Protein AF-A0A7K2N489-F1 (afdb_monomer_lite)

Structure (mmCIF, N/CA/C/O backbone):
data_AF-A0A7K2N489-F1
#
_entry.id   AF-A0A7K2N489-F1
#
loop_
_atom_site.group_PDB
_atom_site.id
_atom_site.type_symbol
_atom_site.label_atom_id
_atom_site.label_alt_id
_atom_site.label_comp_id
_atom_site.label_asym_id
_atom_site.label_entity_id
_atom_site.label_seq_id
_atom_site.pdbx_PDB_ins_code
_atom_site.Cartn_x
_atom_site.Cartn_y
_atom_site.Cartn_z
_atom_site.occupancy
_atom_site.B_iso_or_equiv
_atom_site.auth_seq_id
_atom_site.auth_comp_id
_atom_site.auth_asym_id
_atom_site.auth_atom_id
_atom_site.pdbx_PDB_model_num
ATOM 1 N N . ALA A 1 1 ? 15.321 -2.180 -10.114 1.00 47.12 1 ALA A N 1
ATOM 2 C CA . ALA A 1 1 ? 14.459 -0.993 -9.956 1.00 47.12 1 ALA A CA 1
ATOM 3 C C . ALA A 1 1 ? 15.393 0.178 -9.749 1.00 47.12 1 ALA A C 1
ATOM 5 O O . ALA A 1 1 ? 16.296 0.020 -8.936 1.00 47.12 1 ALA A O 1
ATOM 6 N N . ALA A 1 2 ? 15.250 1.253 -10.524 1.00 41.09 2 ALA A N 1
ATOM 7 C CA . ALA A 1 2 ? 16.131 2.408 -10.423 1.00 41.09 2 ALA A CA 1
ATOM 8 C C . ALA A 1 2 ? 16.093 2.938 -8.975 1.00 41.09 2 ALA A C 1
ATOM 10 O O . ALA A 1 2 ? 15.021 3.315 -8.506 1.00 41.09 2 ALA A O 1
ATOM 11 N N . PRO A 1 3 ? 17.217 2.935 -8.241 1.00 51.12 3 PRO A N 1
ATOM 12 C CA . PRO A 1 3 ? 17.301 3.490 -6.887 1.00 51.12 3 PRO A CA 1
ATOM 13 C C . PRO A 1 3 ? 17.054 5.009 -6.823 1.00 51.12 3 PRO A C 1
ATOM 15 O O . PRO A 1 3 ? 17.074 5.578 -5.738 1.00 51.12 3 PRO A O 1
ATOM 18 N N . HIS A 1 4 ? 16.842 5.659 -7.972 1.00 57.53 4 HIS A N 1
ATOM 19 C CA . HIS A 1 4 ? 16.873 7.112 -8.144 1.00 57.53 4 HIS A CA 1
ATOM 20 C C . HIS A 1 4 ? 15.511 7.751 -8.420 1.00 57.53 4 HIS A C 1
ATOM 22 O O . HIS A 1 4 ? 15.444 8.968 -8.565 1.00 57.53 4 HIS A O 1
ATOM 28 N N . ASP A 1 5 ? 14.431 6.973 -8.486 1.00 70.19 5 ASP A N 1
ATOM 29 C CA . ASP A 1 5 ? 13.113 7.563 -8.695 1.00 70.19 5 ASP A CA 1
ATOM 30 C C . ASP A 1 5 ? 12.636 8.236 -7.402 1.00 70.19 5 ASP A C 1
ATOM 32 O O . ASP A 1 5 ? 12.505 7.548 -6.378 1.00 70.19 5 ASP A O 1
ATOM 36 N N . PRO A 1 6 ? 12.345 9.552 -7.424 1.00 81.81 6 PRO A N 1
ATOM 37 C CA . PRO A 1 6 ? 11.740 10.209 -6.281 1.00 81.81 6 PRO A CA 1
ATOM 38 C C . PRO A 1 6 ? 10.329 9.648 -6.045 1.00 81.81 6 PRO A C 1
ATOM 40 O O . PRO A 1 6 ? 9.670 9.187 -6.991 1.00 81.81 6 PRO A O 1
ATOM 43 N N . PRO A 1 7 ? 9.838 9.683 -4.795 1.00 89.88 7 PRO A N 1
ATOM 44 C CA . PRO A 1 7 ? 8.472 9.302 -4.491 1.00 89.88 7 PRO A CA 1
ATOM 45 C C . PRO A 1 7 ? 7.491 10.233 -5.209 1.00 89.88 7 PRO A C 1
ATOM 47 O O . PRO A 1 7 ? 7.759 11.414 -5.425 1.00 89.88 7 PRO A O 1
ATOM 50 N N . LEU A 1 8 ? 6.318 9.702 -5.540 1.00 91.69 8 LEU A N 1
ATOM 51 C CA . LEU A 1 8 ? 5.241 10.491 -6.132 1.00 91.69 8 LEU A CA 1
ATOM 52 C C . LEU A 1 8 ? 4.634 11.409 -5.068 1.00 91.69 8 LEU A C 1
ATOM 54 O O . LEU A 1 8 ? 4.203 10.924 -4.019 1.00 91.69 8 LEU A O 1
ATOM 58 N N . ALA A 1 9 ? 4.595 12.715 -5.339 1.00 93.00 9 ALA A N 1
ATOM 59 C CA . ALA A 1 9 ? 4.203 13.736 -4.369 1.00 93.00 9 ALA A CA 1
ATOM 60 C C . ALA A 1 9 ? 2.798 13.496 -3.796 1.00 93.00 9 ALA A C 1
ATOM 62 O O . ALA A 1 9 ? 2.602 13.590 -2.585 1.00 93.00 9 ALA A O 1
ATOM 63 N N . GLU A 1 10 ? 1.844 13.100 -4.638 1.00 94.69 10 GLU A N 1
ATOM 64 C CA . GLU A 1 10 ? 0.474 12.771 -4.240 1.00 94.69 10 GLU A CA 1
ATOM 65 C C . GLU A 1 10 ? 0.435 11.575 -3.282 1.00 94.69 10 GLU A C 1
ATOM 67 O O . GLU A 1 10 ? -0.277 11.600 -2.278 1.00 94.69 10 GLU A O 1
ATOM 72 N N . GLY A 1 11 ? 1.259 10.554 -3.538 1.00 95.38 11 GLY A N 1
ATOM 73 C CA . GLY A 1 11 ? 1.400 9.403 -2.648 1.00 95.38 11 GLY A CA 1
ATOM 74 C C . GLY A 1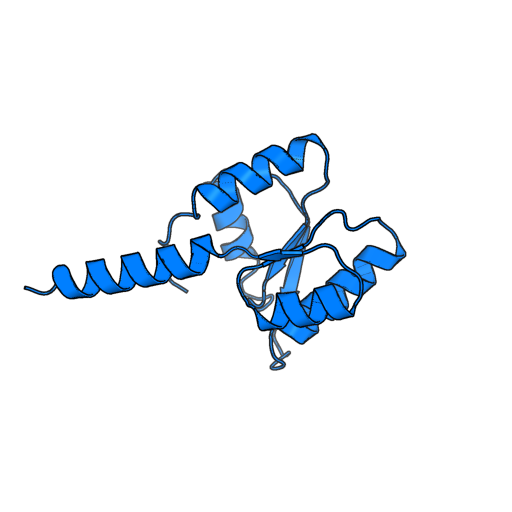 11 ? 2.016 9.782 -1.298 1.00 95.38 11 GLY A C 1
ATOM 75 O O . GLY A 1 11 ? 1.548 9.315 -0.260 1.00 95.38 11 GLY A O 1
ATOM 76 N N . VAL A 1 12 ? 3.024 10.665 -1.298 1.00 96.25 12 VAL A N 1
ATOM 77 C CA . VAL A 1 12 ? 3.650 11.176 -0.065 1.00 96.25 12 VAL A CA 1
ATOM 78 C C . VAL A 1 12 ? 2.663 11.989 0.766 1.00 96.25 12 VAL A C 1
ATOM 80 O O . VAL A 1 12 ? 2.569 11.785 1.976 1.00 96.25 12 VAL A O 1
ATOM 83 N N . ALA A 1 13 ? 1.921 12.901 0.139 1.00 96.50 13 ALA A N 1
ATOM 84 C CA . ALA A 1 13 ? 0.918 13.704 0.827 1.00 96.50 13 ALA A CA 1
ATOM 85 C C . ALA A 1 13 ? -0.163 12.810 1.453 1.00 96.50 13 ALA A C 1
ATOM 87 O O . ALA A 1 13 ? -0.457 12.942 2.641 1.00 96.50 13 ALA A O 1
ATOM 88 N N . LEU A 1 14 ? -0.676 11.839 0.690 1.00 97.44 14 LEU A N 1
ATOM 89 C CA . LEU A 1 14 ? -1.700 10.910 1.157 1.00 97.44 14 LEU A CA 1
ATOM 90 C C . LEU A 1 14 ? -1.235 10.073 2.353 1.00 97.44 14 LEU A C 1
ATOM 92 O O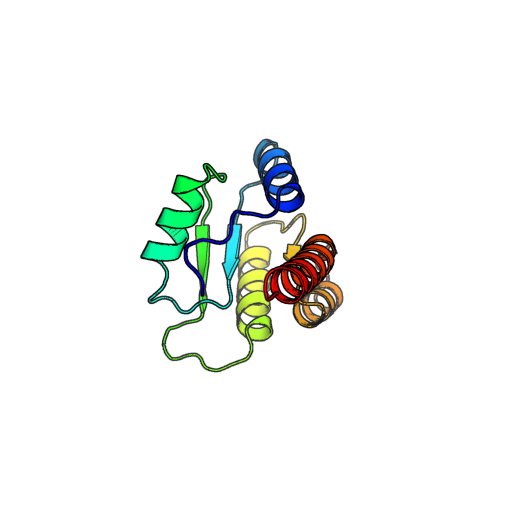 . LEU A 1 14 ? -1.963 9.967 3.341 1.00 97.44 14 LEU A O 1
ATOM 96 N N . VAL A 1 15 ? -0.039 9.477 2.292 1.00 97.69 15 VAL A N 1
ATOM 97 C CA . VAL A 1 15 ? 0.448 8.629 3.392 1.00 97.69 15 VAL A CA 1
ATOM 98 C C . VAL A 1 15 ? 0.736 9.451 4.650 1.00 97.69 15 VAL A C 1
ATOM 100 O O . VAL A 1 15 ? 0.455 8.982 5.749 1.00 97.69 15 VAL A O 1
ATOM 103 N N . ARG A 1 16 ? 1.229 10.691 4.511 1.00 97.81 16 ARG A N 1
ATOM 104 C CA . ARG A 1 16 ? 1.449 11.602 5.646 1.00 97.81 16 ARG A CA 1
ATOM 105 C C . ARG A 1 16 ? 0.144 12.032 6.302 1.00 97.81 16 ARG A C 1
ATOM 107 O O . ARG A 1 16 ? 0.078 12.048 7.526 1.00 97.81 16 ARG A O 1
ATOM 114 N N . GLU A 1 17 ? -0.876 12.358 5.511 1.00 97.88 17 GLU A N 1
ATOM 115 C CA . GLU A 1 17 ? -2.195 12.700 6.049 1.00 97.88 17 GLU A CA 1
ATOM 116 C C . GLU A 1 17 ? -2.816 11.497 6.757 1.00 97.88 17 GLU A C 1
ATOM 118 O O . GLU A 1 17 ? -3.224 11.590 7.911 1.00 97.88 17 GLU A O 1
ATOM 123 N N . SER A 1 18 ? -2.781 10.331 6.107 1.00 97.81 18 SER A N 1
ATOM 124 C CA . SER A 1 18 ? -3.314 9.088 6.667 1.00 97.81 18 SER A CA 1
ATOM 125 C C . SER A 1 18 ? -2.621 8.706 7.978 1.00 97.81 18 SER A C 1
ATOM 127 O O . SER A 1 18 ? -3.279 8.225 8.895 1.00 97.81 18 SER A O 1
ATOM 129 N N . ALA A 1 19 ? -1.313 8.955 8.102 1.00 97.69 19 ALA A N 1
A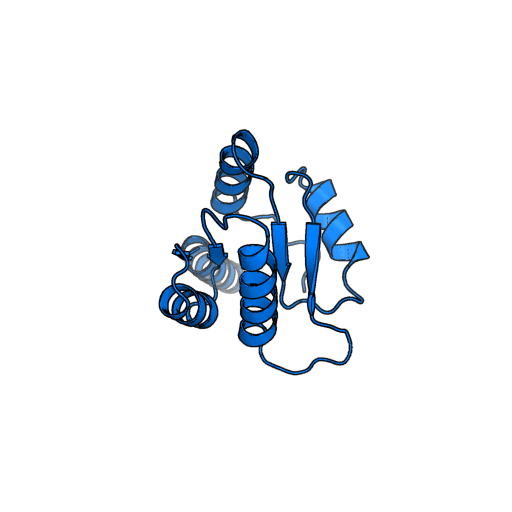TOM 130 C CA . ALA A 1 19 ? -0.532 8.628 9.296 1.00 97.69 19 ALA A CA 1
ATOM 131 C C . ALA A 1 19 ? -0.957 9.402 10.555 1.00 97.69 19 ALA A C 1
ATOM 133 O O . ALA A 1 19 ? -0.614 8.989 11.661 1.00 97.69 19 ALA A O 1
ATOM 134 N N . LYS A 1 20 ? -1.709 10.503 10.415 1.00 97.44 20 LYS A N 1
ATOM 135 C CA . LYS A 1 20 ? -2.261 11.244 11.561 1.00 97.44 20 LYS A CA 1
ATOM 136 C C . LYS A 1 20 ? -3.344 10.460 12.302 1.00 97.44 20 LYS A C 1
ATOM 138 O O . LYS A 1 20 ? -3.551 10.683 13.489 1.00 97.44 20 LYS A O 1
ATOM 143 N N . GLU A 1 21 ? -4.025 9.551 11.606 1.00 97.00 21 GLU A N 1
ATOM 144 C CA . GLU A 1 21 ? -5.180 8.818 12.137 1.00 97.00 21 GLU A CA 1
ATOM 145 C C . GLU A 1 21 ? -5.042 7.297 12.022 1.00 97.00 21 GLU A C 1
ATOM 147 O O . GLU A 1 21 ? -5.771 6.553 12.675 1.00 97.00 21 GLU A O 1
ATOM 152 N N . CYS A 1 22 ? -4.139 6.818 11.167 1.00 97.31 22 CYS A N 1
ATOM 153 C CA . CYS A 1 22 ? -3.992 5.412 10.825 1.00 97.31 22 CYS A CA 1
ATOM 154 C C . CYS A 1 22 ? -2.557 4.942 11.029 1.00 97.31 22 CYS A C 1
ATOM 156 O O . CYS A 1 22 ? -1.591 5.644 10.737 1.00 97.31 22 CYS A O 1
ATOM 158 N N . GLN A 1 23 ? -2.417 3.683 11.433 1.00 97.19 23 GLN A N 1
ATOM 159 C CA . GLN A 1 23 ? -1.138 2.994 11.326 1.00 97.19 23 GLN A CA 1
ATOM 160 C C . GLN A 1 23 ? -0.820 2.735 9.853 1.00 97.19 23 GLN A C 1
ATOM 162 O O . GLN A 1 23 ? -1.658 2.209 9.117 1.00 97.19 23 GLN A O 1
ATOM 167 N N . ILE A 1 24 ? 0.403 3.054 9.433 1.00 98.12 24 ILE A N 1
ATOM 168 C CA . ILE A 1 24 ? 0.847 2.809 8.062 1.00 98.12 24 ILE A CA 1
ATOM 169 C C . ILE A 1 24 ? 1.420 1.395 7.938 1.00 98.12 24 ILE A C 1
ATOM 171 O O . ILE A 1 24 ? 2.247 0.951 8.737 1.00 98.12 24 ILE A O 1
ATOM 175 N N . VAL A 1 25 ? 0.978 0.676 6.905 1.00 98.06 25 VAL A N 1
ATOM 176 C CA . VAL A 1 25 ? 1.520 -0.627 6.507 1.00 98.06 25 VAL A CA 1
ATOM 177 C C . VAL A 1 25 ? 1.853 -0.578 5.023 1.00 98.06 25 VAL A C 1
ATOM 179 O O . VAL A 1 25 ? 0.997 -0.281 4.194 1.00 98.06 25 VAL A O 1
ATOM 182 N N . TYR A 1 26 ? 3.096 -0.904 4.683 1.00 97.88 26 TYR A N 1
ATOM 183 C CA . TYR A 1 26 ? 3.576 -0.931 3.307 1.00 97.88 26 TYR A CA 1
ATOM 184 C C . TYR A 1 26 ? 3.482 -2.346 2.732 1.00 97.88 26 TYR A C 1
ATOM 186 O O . TYR A 1 26 ? 3.970 -3.310 3.329 1.00 97.88 26 TYR A O 1
ATOM 194 N N . LEU A 1 27 ? 2.897 -2.467 1.539 1.00 95.88 27 LEU A N 1
ATOM 195 C CA . LEU A 1 27 ? 2.777 -3.718 0.789 1.00 95.88 27 LEU A CA 1
ATOM 196 C C . LEU A 1 27 ? 3.535 -3.605 -0.530 1.00 95.88 27 LEU A C 1
ATOM 198 O O . LEU A 1 27 ? 3.255 -2.732 -1.345 1.00 95.88 27 LEU A O 1
ATOM 202 N N . THR A 1 28 ? 4.479 -4.510 -0.783 1.00 93.06 28 THR A N 1
ATOM 203 C CA . THR A 1 28 ? 5.246 -4.502 -2.034 1.00 93.06 28 THR A CA 1
ATOM 204 C C . THR A 1 28 ? 5.405 -5.894 -2.631 1.00 93.06 28 THR A C 1
ATOM 206 O O . THR A 1 28 ? 5.620 -6.883 -1.934 1.00 93.06 28 THR A O 1
ATOM 209 N N . GLY A 1 29 ? 5.335 -5.967 -3.963 1.00 92.88 29 GLY A N 1
ATOM 210 C CA . GLY A 1 29 ? 5.694 -7.169 -4.718 1.00 92.88 29 GLY A CA 1
ATOM 211 C C . GLY A 1 29 ? 7.207 -7.402 -4.800 1.00 92.88 29 GLY A C 1
ATOM 212 O O . GLY A 1 29 ? 7.641 -8.433 -5.324 1.00 92.88 29 GLY A O 1
ATOM 213 N N . ARG A 1 30 ? 8.034 -6.463 -4.314 1.00 93.56 30 ARG A N 1
ATOM 214 C CA . ARG A 1 30 ? 9.484 -6.661 -4.233 1.00 93.56 30 ARG A CA 1
ATOM 215 C C . ARG A 1 30 ? 9.793 -7.871 -3.341 1.00 93.56 30 ARG A C 1
ATOM 217 O O . ARG A 1 30 ? 9.083 -8.105 -2.363 1.00 93.56 30 ARG A O 1
ATOM 224 N N . PRO A 1 31 ? 10.810 -8.668 -3.698 1.00 95.69 31 PRO A N 1
ATOM 225 C CA . PRO A 1 31 ? 11.203 -9.814 -2.900 1.00 95.69 31 PRO A CA 1
ATOM 226 C C . PRO A 1 31 ? 11.880 -9.375 -1.597 1.00 95.69 31 PRO A C 1
ATOM 228 O O . PRO A 1 31 ? 12.496 -8.313 -1.540 1.00 95.69 31 PRO A O 1
ATOM 231 N N . GLU A 1 32 ? 11.828 -10.233 -0.585 1.00 97.06 32 GLU A N 1
ATOM 232 C CA . GLU A 1 32 ? 12.379 -10.014 0.759 1.00 97.06 32 GLU A CA 1
ATOM 233 C C . GLU A 1 32 ? 13.857 -9.576 0.771 1.00 97.06 32 GLU A C 1
ATOM 235 O O . GLU A 1 32 ? 14.255 -8.752 1.587 1.00 97.06 32 GLU A O 1
ATOM 240 N N . ARG A 1 33 ? 14.679 -10.049 -0.177 1.00 96.62 33 ARG A N 1
ATOM 241 C CA . ARG A 1 33 ? 16.083 -9.617 -0.330 1.00 96.62 33 ARG A CA 1
ATOM 242 C C . ARG A 1 33 ? 16.248 -8.112 -0.571 1.00 96.62 33 ARG A C 1
ATOM 244 O O . ARG A 1 33 ? 17.321 -7.586 -0.328 1.00 96.62 33 ARG A O 1
ATOM 251 N N . CYS A 1 34 ? 15.201 -7.424 -1.033 1.00 95.94 34 CYS A N 1
ATOM 252 C CA . CYS A 1 34 ? 15.186 -5.974 -1.236 1.00 95.94 34 CYS A CA 1
ATOM 253 C C . CYS A 1 34 ? 14.733 -5.200 0.014 1.00 95.94 34 CYS A C 1
ATOM 255 O O . CYS A 1 34 ? 14.472 -4.000 -0.086 1.00 95.94 34 CYS A O 1
ATOM 257 N N . ARG A 1 35 ? 14.555 -5.858 1.172 1.00 96.81 35 ARG A N 1
ATOM 258 C CA . ARG A 1 35 ? 14.040 -5.213 2.388 1.00 96.81 35 ARG A CA 1
ATOM 259 C C . ARG A 1 35 ? 14.890 -4.032 2.811 1.00 96.81 35 ARG A C 1
ATOM 261 O O .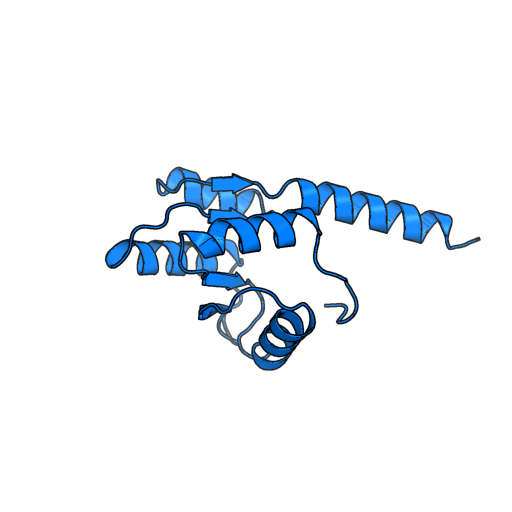 ARG A 1 35 ? 14.329 -2.972 3.066 1.00 96.81 35 ARG A O 1
ATOM 268 N N . ARG A 1 36 ? 16.212 -4.216 2.873 1.00 96.38 36 ARG A N 1
ATOM 269 C CA . ARG A 1 36 ? 17.128 -3.167 3.325 1.00 96.38 36 ARG A CA 1
ATOM 270 C C . ARG A 1 36 ? 17.017 -1.933 2.434 1.00 96.38 36 ARG A C 1
ATOM 272 O O . ARG A 1 36 ? 16.626 -0.887 2.932 1.00 96.38 36 ARG A O 1
ATOM 279 N N . ASP A 1 37 ? 17.181 -2.110 1.124 1.00 95.31 37 ASP A N 1
ATOM 280 C CA . ASP A 1 37 ? 17.047 -1.031 0.138 1.00 95.31 37 ASP A CA 1
ATOM 281 C C . ASP A 1 37 ? 15.684 -0.330 0.211 1.00 95.31 37 ASP A C 1
ATOM 283 O O . ASP A 1 37 ? 15.585 0.880 0.044 1.00 95.31 37 ASP A O 1
ATOM 287 N N . THR A 1 38 ? 14.610 -1.088 0.454 1.00 95.00 38 THR A N 1
ATOM 288 C CA . THR A 1 38 ? 13.258 -0.524 0.562 1.00 95.00 38 THR A CA 1
ATOM 289 C C . THR A 1 38 ? 13.119 0.332 1.819 1.00 95.00 38 THR A C 1
ATOM 291 O O . THR A 1 38 ? 12.588 1.433 1.736 1.00 95.00 38 THR A O 1
ATOM 294 N N . LEU A 1 39 ? 13.603 -0.146 2.968 1.00 96.19 39 LEU A N 1
ATOM 295 C CA . LEU A 1 39 ? 13.564 0.604 4.225 1.00 96.19 39 LEU A CA 1
ATOM 296 C C . LEU A 1 39 ? 14.436 1.859 4.160 1.00 96.19 39 LEU A C 1
ATOM 298 O O . LEU A 1 39 ? 13.974 2.930 4.543 1.00 96.19 39 LEU A O 1
ATOM 302 N N . ASP A 1 40 ? 15.650 1.738 3.621 1.00 95.75 40 ASP A N 1
ATOM 303 C CA . ASP A 1 40 ? 16.562 2.868 3.448 1.00 95.75 40 ASP A CA 1
ATOM 304 C C . ASP A 1 40 ? 15.942 3.927 2.519 1.00 95.75 40 ASP A C 1
ATOM 306 O O . ASP A 1 40 ? 15.984 5.115 2.829 1.00 95.75 40 ASP A O 1
ATOM 310 N N . TRP A 1 41 ? 15.275 3.516 1.432 1.00 94.62 41 TRP A N 1
ATOM 311 C CA . TRP A 1 41 ? 14.573 4.440 0.535 1.00 94.62 41 TRP A CA 1
ATOM 312 C C . TRP A 1 41 ? 13.372 5.126 1.205 1.00 94.62 41 TRP A C 1
ATOM 314 O O . TRP A 1 41 ? 13.196 6.331 1.032 1.00 94.62 41 TRP A O 1
ATOM 324 N N . LEU A 1 42 ? 12.555 4.404 1.987 1.00 95.56 42 LEU A N 1
ATOM 325 C CA . LEU A 1 42 ? 11.430 5.000 2.730 1.00 95.56 42 LEU A CA 1
ATOM 326 C C . LEU A 1 42 ? 11.931 6.049 3.739 1.00 95.56 42 LEU A C 1
ATOM 328 O O . LEU A 1 42 ? 11.382 7.150 3.810 1.00 95.56 42 LEU A O 1
ATOM 332 N N . ALA A 1 43 ? 12.996 5.718 4.477 1.00 95.12 43 ALA A N 1
ATOM 333 C CA . ALA A 1 43 ? 13.597 6.589 5.481 1.00 95.12 43 ALA A CA 1
ATOM 334 C C . ALA A 1 43 ? 14.262 7.824 4.856 1.00 95.12 43 ALA A C 1
ATOM 336 O O . ALA A 1 43 ? 14.039 8.939 5.325 1.00 95.12 43 ALA A O 1
ATOM 337 N N . ALA A 1 44 ? 15.010 7.653 3.761 1.00 94.62 44 ALA A N 1
ATOM 338 C CA . ALA A 1 44 ? 15.662 8.752 3.047 1.00 94.62 44 ALA A CA 1
ATOM 339 C C . ALA A 1 44 ? 14.664 9.808 2.536 1.00 94.62 44 ALA A C 1
ATOM 341 O O . ALA A 1 44 ? 14.998 10.987 2.463 1.00 94.62 44 ALA A O 1
ATOM 342 N N . HIS A 1 45 ? 13.427 9.403 2.232 1.00 94.00 45 HIS A N 1
ATOM 343 C CA . HIS A 1 45 ? 12.348 10.303 1.810 1.00 94.00 45 HIS A CA 1
ATOM 344 C C . HIS A 1 45 ? 11.419 10.733 2.962 1.00 94.00 45 HIS A C 1
ATOM 346 O O . HIS A 1 45 ? 10.390 11.378 2.736 1.00 94.00 45 HIS A O 1
ATOM 352 N N . GLY A 1 46 ? 11.769 10.380 4.203 1.00 94.69 46 GLY A N 1
ATOM 353 C CA . GLY A 1 46 ? 11.043 10.758 5.412 1.00 94.69 46 GLY A CA 1
ATOM 354 C C . GLY A 1 46 ? 9.597 10.266 5.442 1.00 94.69 46 GLY A C 1
ATOM 355 O O . GLY A 1 46 ? 8.737 10.968 5.981 1.00 94.69 46 GLY A O 1
ATOM 356 N N . LEU A 1 47 ? 9.302 9.126 4.810 1.00 96.69 47 LEU A N 1
ATOM 357 C CA . LEU A 1 47 ? 7.962 8.546 4.835 1.00 96.69 47 LEU A CA 1
ATOM 358 C C . LEU A 1 47 ? 7.632 8.016 6.240 1.00 96.69 47 LEU A C 1
ATOM 360 O O . LEU A 1 47 ? 8.546 7.612 6.959 1.00 96.69 47 LEU A O 1
ATOM 364 N N . PRO A 1 48 ? 6.348 8.021 6.651 1.00 97.12 48 PRO A N 1
ATOM 365 C CA . PRO A 1 48 ? 5.959 7.561 7.981 1.00 97.12 48 PRO A CA 1
ATOM 366 C C . PRO A 1 48 ? 6.446 6.139 8.277 1.00 97.12 48 PRO A C 1
ATOM 368 O O . PRO A 1 48 ? 6.454 5.282 7.388 1.00 97.12 48 PRO A O 1
ATOM 371 N N . GLU A 1 49 ? 6.810 5.866 9.528 1.00 94.69 49 GLU A N 1
ATOM 372 C CA . GLU A 1 49 ? 7.166 4.512 9.949 1.00 94.69 49 GLU A CA 1
ATOM 373 C C . GLU A 1 49 ? 5.988 3.548 9.765 1.00 94.69 49 GLU A C 1
ATOM 375 O O . GLU A 1 49 ? 4.822 3.897 9.962 1.00 94.69 49 GLU A O 1
ATOM 380 N N . GLY A 1 50 ? 6.294 2.311 9.382 1.00 96.38 50 GLY A N 1
ATOM 381 C CA . GLY A 1 50 ? 5.275 1.305 9.135 1.00 96.38 50 GLY A CA 1
ATOM 382 C C . GLY A 1 50 ? 5.862 -0.070 8.866 1.00 96.38 50 GLY A C 1
ATOM 383 O O . GLY A 1 50 ? 6.980 -0.211 8.365 1.00 96.38 50 GLY A O 1
ATOM 384 N N . ALA A 1 51 ? 5.093 -1.111 9.184 1.00 96.94 51 ALA A N 1
ATOM 385 C CA . ALA A 1 51 ? 5.493 -2.475 8.866 1.00 96.94 51 ALA A CA 1
ATOM 386 C C . ALA A 1 51 ? 5.571 -2.654 7.341 1.00 96.94 51 ALA A C 1
ATOM 388 O O . ALA A 1 51 ? 4.641 -2.288 6.623 1.00 96.94 51 ALA A O 1
ATOM 389 N N . VAL A 1 52 ? 6.661 -3.250 6.848 1.00 97.75 52 VAL A N 1
ATOM 390 C CA . VAL A 1 52 ? 6.844 -3.542 5.418 1.00 97.75 52 VAL A CA 1
ATOM 391 C C . VAL A 1 52 ? 6.653 -5.032 5.169 1.00 97.75 52 VAL A C 1
ATOM 393 O O . VAL A 1 52 ? 7.462 -5.865 5.596 1.00 97.75 52 VAL A O 1
ATOM 396 N N . HIS A 1 53 ? 5.601 -5.373 4.436 1.00 97.56 53 HIS A N 1
ATOM 397 C CA . HIS A 1 53 ? 5.348 -6.723 3.967 1.00 97.56 53 HIS A CA 1
ATOM 398 C C . HIS A 1 53 ? 5.773 -6.872 2.504 1.00 97.56 53 HIS A C 1
ATOM 400 O O . HIS A 1 53 ? 5.390 -6.090 1.633 1.00 97.56 53 HIS A O 1
ATOM 406 N N . MET A 1 54 ? 6.576 -7.901 2.251 1.00 95.88 54 MET A N 1
ATOM 407 C CA . MET A 1 54 ? 7.219 -8.152 0.965 1.00 95.88 54 MET A CA 1
ATOM 408 C C . MET A 1 54 ? 6.905 -9.566 0.487 1.00 95.88 54 MET A C 1
ATOM 410 O O . MET A 1 54 ? 6.453 -10.422 1.255 1.00 95.88 54 MET A O 1
ATOM 414 N N . ARG A 1 55 ? 7.160 -9.829 -0.793 1.00 96.25 55 ARG A N 1
ATOM 415 C CA . ARG A 1 55 ? 7.037 -11.173 -1.354 1.00 96.25 55 ARG A CA 1
ATOM 416 C C . ARG A 1 55 ? 8.223 -12.036 -0.929 1.00 96.25 55 ARG A C 1
ATOM 418 O O . ARG A 1 55 ? 9.364 -11.581 -0.933 1.00 96.25 55 ARG A O 1
ATOM 425 N N . GLY A 1 56 ? 7.976 -13.303 -0.599 1.00 95.56 56 GLY A N 1
ATOM 426 C CA . GLY A 1 56 ? 9.053 -14.242 -0.273 1.00 95.56 56 GLY A CA 1
ATOM 427 C C . GLY A 1 56 ? 10.064 -14.373 -1.420 1.00 95.56 56 GLY A C 1
ATOM 428 O O . GLY A 1 56 ? 9.696 -14.308 -2.590 1.00 95.56 56 GLY A O 1
ATOM 429 N N . ASN A 1 57 ? 11.345 -14.583 -1.103 1.00 96.50 57 ASN A N 1
ATOM 430 C CA . ASN A 1 57 ? 12.420 -14.631 -2.109 1.00 96.50 57 ASN A CA 1
ATOM 431 C C . ASN A 1 57 ? 12.219 -15.699 -3.196 1.00 96.50 57 ASN A C 1
ATOM 433 O O . ASN A 1 57 ? 12.607 -15.481 -4.346 1.00 96.50 57 ASN A O 1
ATOM 437 N N . ALA A 1 58 ? 11.613 -16.829 -2.828 1.00 95.88 58 ALA A N 1
ATOM 438 C CA . ALA A 1 58 ? 11.307 -17.938 -3.726 1.00 95.88 58 ALA A CA 1
ATOM 439 C C . ALA A 1 58 ? 9.900 -17.856 -4.348 1.00 95.88 58 ALA A C 1
ATOM 441 O O . ALA A 1 58 ? 9.590 -18.637 -5.244 1.00 95.88 58 ALA A O 1
ATOM 442 N N . ASP A 1 59 ? 9.050 -16.921 -3.911 1.00 93.81 59 ASP A N 1
ATOM 443 C CA . ASP A 1 59 ? 7.685 -16.807 -4.420 1.00 93.81 59 ASP A CA 1
ATOM 444 C C . ASP A 1 59 ? 7.686 -16.110 -5.788 1.00 93.81 59 ASP A C 1
ATOM 446 O O . ASP A 1 59 ? 8.054 -14.940 -5.930 1.00 93.81 59 ASP A O 1
ATOM 450 N N . ARG A 1 60 ? 7.291 -16.866 -6.816 1.00 92.62 60 ARG A N 1
ATOM 451 C CA . ARG A 1 60 ? 7.206 -16.411 -8.211 1.00 92.62 60 ARG A CA 1
ATOM 452 C C . ARG A 1 60 ? 5.782 -16.061 -8.639 1.00 92.62 60 ARG A C 1
ATOM 454 O O . ARG A 1 60 ? 5.574 -15.697 -9.794 1.00 92.62 60 ARG A O 1
ATOM 461 N N . ARG A 1 61 ? 4.799 -16.159 -7.739 1.00 94.81 61 ARG A N 1
ATOM 462 C CA . ARG A 1 61 ? 3.406 -15.821 -8.043 1.00 94.81 61 ARG A CA 1
ATOM 463 C C . ARG A 1 61 ? 3.264 -14.310 -8.305 1.00 94.81 61 ARG A C 1
ATOM 465 O O . ARG A 1 61 ? 4.085 -13.505 -7.836 1.00 94.81 61 ARG A O 1
ATOM 472 N N . PRO A 1 62 ? 2.215 -13.893 -9.039 1.00 92.88 62 PRO A N 1
ATOM 473 C CA . PRO A 1 62 ? 1.905 -12.480 -9.244 1.00 92.88 62 PRO A CA 1
ATOM 474 C C . PRO A 1 62 ? 1.737 -11.728 -7.919 1.00 92.88 62 PRO A C 1
ATOM 476 O O . PRO A 1 62 ? 1.144 -12.259 -6.978 1.00 92.88 62 PRO A O 1
ATOM 479 N N . ALA A 1 63 ? 2.204 -10.476 -7.862 1.00 89.25 63 ALA A N 1
ATOM 480 C CA . ALA A 1 63 ? 2.209 -9.673 -6.635 1.00 89.25 63 ALA A CA 1
ATOM 481 C C . ALA A 1 63 ? 0.816 -9.540 -5.995 1.00 89.25 63 ALA A C 1
ATOM 483 O O . ALA A 1 63 ? 0.712 -9.592 -4.770 1.00 89.25 63 ALA A O 1
ATOM 484 N N . ARG A 1 64 ? -0.253 -9.470 -6.805 1.00 93.12 64 ARG A N 1
ATOM 485 C CA . ARG A 1 64 ? -1.646 -9.435 -6.329 1.00 93.12 64 ARG A CA 1
ATOM 486 C C . ARG A 1 64 ? -2.010 -10.570 -5.374 1.00 93.12 64 ARG A C 1
ATOM 488 O O . ARG A 1 64 ? -2.714 -10.332 -4.400 1.00 93.12 64 ARG A O 1
ATOM 495 N N . ARG A 1 65 ? -1.472 -11.784 -5.579 1.00 94.25 65 ARG A N 1
ATOM 496 C CA . ARG A 1 65 ? -1.724 -12.927 -4.682 1.00 94.25 65 ARG A CA 1
ATOM 497 C C . ARG A 1 65 ? -1.155 -12.649 -3.297 1.00 94.25 65 ARG A C 1
ATOM 499 O O . ARG A 1 65 ? -1.887 -12.697 -2.316 1.00 94.25 65 ARG A O 1
ATOM 506 N N . THR A 1 66 ? 0.126 -12.293 -3.241 1.00 94.12 66 THR A N 1
ATOM 507 C CA . THR A 1 66 ? 0.824 -11.957 -1.998 1.00 94.12 66 THR A CA 1
ATOM 508 C C . THR A 1 66 ? 0.168 -10.772 -1.285 1.00 94.12 66 THR A C 1
ATOM 510 O O . THR A 1 66 ? -0.114 -10.862 -0.092 1.00 94.12 66 THR A O 1
ATOM 513 N N . LYS A 1 67 ? -0.124 -9.679 -2.008 1.00 95.50 67 LYS A N 1
ATOM 514 C CA . LYS A 1 67 ? -0.767 -8.484 -1.438 1.00 95.50 67 LYS A CA 1
ATOM 515 C C . LYS A 1 67 ? -2.134 -8.822 -0.833 1.00 95.50 67 LYS A C 1
ATOM 517 O O . LYS A 1 67 ? -2.376 -8.482 0.322 1.00 95.50 67 LYS A O 1
ATOM 522 N N . LEU A 1 68 ? -2.984 -9.558 -1.553 1.00 97.38 68 LEU A N 1
ATOM 523 C CA . LEU A 1 68 ? -4.313 -9.947 -1.071 1.00 97.38 68 LEU A CA 1
ATOM 524 C C . LEU A 1 68 ? -4.256 -10.912 0.125 1.00 97.38 68 LEU A C 1
ATOM 526 O O . LEU A 1 68 ? -5.043 -10.779 1.061 1.00 97.38 68 LEU A O 1
ATOM 530 N N . GLU A 1 69 ? -3.327 -11.875 0.123 1.00 96.56 69 GLU A N 1
ATOM 531 C CA . GLU A 1 69 ? -3.093 -12.782 1.258 1.00 96.56 69 GLU A CA 1
ATOM 532 C C . GLU A 1 69 ? -2.722 -12.000 2.528 1.00 96.56 69 GLU A C 1
ATOM 534 O O . GLU A 1 69 ? -3.283 -12.246 3.599 1.00 96.56 69 GLU A O 1
ATOM 539 N N . ILE A 1 70 ? -1.816 -11.025 2.409 1.00 96.25 70 ILE A N 1
ATOM 540 C CA . ILE A 1 70 ? -1.413 -10.173 3.531 1.00 96.25 70 ILE A CA 1
ATOM 541 C C . ILE A 1 70 ? -2.564 -9.271 3.980 1.00 96.25 70 ILE A C 1
ATOM 543 O O . ILE A 1 70 ? -2.811 -9.181 5.181 1.00 96.25 70 ILE A O 1
ATOM 547 N N . LEU A 1 71 ? -3.291 -8.651 3.049 1.00 97.25 71 LEU A N 1
ATOM 548 C CA . LEU A 1 71 ? -4.421 -7.774 3.357 1.00 97.25 71 LEU A CA 1
ATOM 549 C C . LEU A 1 71 ? -5.496 -8.514 4.162 1.00 97.25 71 LEU A C 1
ATOM 551 O O . LEU A 1 71 ? -5.900 -8.064 5.231 1.00 97.25 71 LEU A O 1
ATOM 555 N N . ARG A 1 72 ? -5.870 -9.721 3.718 1.00 97.75 72 ARG A N 1
ATOM 556 C CA . ARG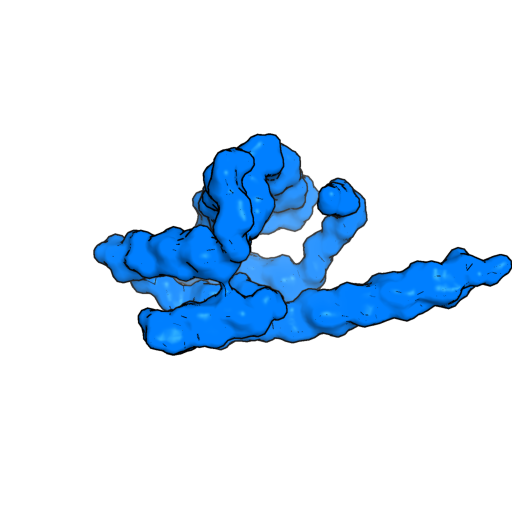 A 1 72 ? -6.797 -10.602 4.443 1.00 97.75 72 ARG A CA 1
ATOM 557 C C . ARG A 1 72 ? -6.269 -11.011 5.810 1.00 97.75 72 ARG A C 1
ATOM 559 O O . ARG A 1 72 ? -7.052 -11.154 6.739 1.00 97.75 72 ARG A O 1
ATOM 566 N N . ARG A 1 73 ? -4.959 -11.227 5.950 1.00 97.06 73 ARG A N 1
ATOM 567 C CA . ARG A 1 73 ? -4.348 -11.547 7.246 1.00 97.06 73 ARG A CA 1
ATOM 568 C C . ARG A 1 73 ? -4.423 -10.363 8.209 1.00 97.06 73 ARG A C 1
ATOM 570 O O . ARG A 1 73 ? -4.744 -10.583 9.370 1.00 97.06 73 ARG A O 1
ATOM 577 N N . LEU A 1 74 ? -4.140 -9.146 7.744 1.00 96.38 74 LEU A N 1
ATOM 578 C CA . LEU A 1 74 ? -4.243 -7.923 8.549 1.00 96.38 74 LEU A CA 1
ATOM 579 C C . LEU A 1 74 ? -5.687 -7.691 9.011 1.00 96.38 74 LEU A C 1
ATOM 581 O O . LEU A 1 74 ? -5.922 -7.459 10.194 1.00 96.38 74 LEU A O 1
ATOM 585 N N . ALA A 1 75 ? -6.645 -7.884 8.103 1.00 97.31 75 ALA A N 1
ATOM 586 C CA . ALA A 1 75 ? -8.075 -7.729 8.364 1.00 97.31 75 ALA A CA 1
ATOM 587 C C . ALA A 1 75 ? -8.634 -8.672 9.447 1.00 97.31 75 ALA A C 1
ATOM 589 O O . ALA A 1 75 ? -9.723 -8.445 9.962 1.00 97.31 75 ALA A O 1
ATOM 590 N N . ARG A 1 76 ? -7.910 -9.742 9.812 1.00 97.31 76 ARG A N 1
ATOM 591 C CA . ARG A 1 76 ? -8.329 -10.657 10.891 1.00 97.31 76 ARG A CA 1
ATOM 592 C C . ARG A 1 76 ? -8.164 -10.064 12.283 1.00 97.31 76 ARG A C 1
ATOM 594 O O . ARG A 1 76 ? -8.784 -10.562 13.214 1.00 97.31 76 ARG A O 1
ATOM 601 N N . THR A 1 77 ? -7.278 -9.087 12.448 1.00 96.19 77 THR A N 1
ATOM 602 C CA . THR A 1 77 ? -6.928 -8.544 13.769 1.00 96.19 77 THR A CA 1
ATOM 603 C C . THR A 1 77 ? -7.067 -7.032 13.855 1.00 96.19 77 THR A C 1
ATOM 605 O O . THR A 1 77 ? -6.979 -6.488 14.953 1.00 96.19 77 THR A O 1
ATOM 608 N N . ARG A 1 78 ? -7.252 -6.344 12.723 1.00 94.88 78 ARG A N 1
ATOM 609 C CA . ARG A 1 78 ? -7.361 -4.885 12.637 1.00 94.88 78 ARG A CA 1
ATOM 610 C C . ARG A 1 78 ? -8.296 -4.490 11.504 1.00 94.88 78 ARG A C 1
ATOM 612 O O . ARG A 1 78 ? -8.398 -5.201 10.507 1.00 94.88 78 ARG A O 1
ATOM 619 N N . GLU A 1 79 ? -8.915 -3.324 11.629 1.00 97.38 79 GLU A N 1
ATOM 620 C CA . GLU A 1 79 ? -9.619 -2.694 10.516 1.00 97.38 79 GLU A CA 1
ATOM 621 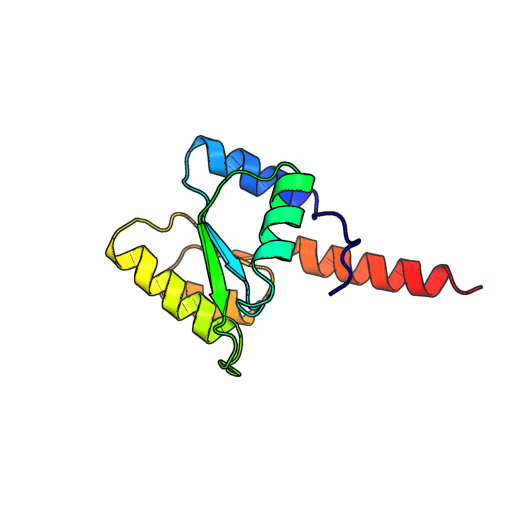C C . GLU A 1 79 ? -8.609 -2.179 9.480 1.00 97.38 79 GLU A C 1
ATOM 623 O O . GLU A 1 79 ? -7.638 -1.497 9.815 1.00 97.38 79 GLU A O 1
ATOM 628 N N . VAL A 1 80 ? -8.847 -2.500 8.209 1.00 97.81 80 VAL A N 1
ATOM 629 C CA . VAL A 1 80 ? -8.126 -1.904 7.082 1.00 97.81 80 VAL A CA 1
ATOM 630 C C . VAL A 1 80 ? -8.996 -0.783 6.526 1.00 97.81 80 VAL A C 1
ATOM 632 O O . VAL A 1 80 ? -9.904 -1.046 5.741 1.00 97.81 80 VAL A O 1
ATOM 635 N N . ARG A 1 81 ? -8.716 0.464 6.929 1.00 98.12 81 ARG A N 1
ATOM 636 C CA . ARG A 1 81 ? -9.509 1.634 6.508 1.00 98.12 81 ARG A CA 1
ATOM 637 C C . ARG A 1 81 ? -9.494 1.829 4.988 1.00 98.12 81 ARG A C 1
ATOM 639 O O . ARG A 1 81 ? -10.520 2.151 4.397 1.00 98.12 81 ARG A O 1
ATOM 646 N N . VAL A 1 82 ? -8.333 1.649 4.357 1.00 98.25 82 VAL A N 1
ATOM 647 C CA . VAL A 1 82 ? -8.165 1.787 2.905 1.00 98.25 82 VAL A CA 1
ATOM 648 C C . VAL A 1 82 ? -6.921 1.041 2.417 1.00 98.25 82 VAL A C 1
ATOM 650 O O . VAL A 1 82 ? -5.885 1.043 3.083 1.00 98.25 82 VAL A O 1
ATOM 653 N N . LEU A 1 83 ? -7.014 0.420 1.241 1.00 98.44 83 LEU A N 1
ATOM 654 C CA . LEU A 1 83 ? -5.864 0.005 0.437 1.00 98.44 83 LEU A CA 1
ATOM 655 C C . LEU A 1 83 ? -5.595 1.058 -0.642 1.00 98.44 83 LEU A C 1
ATOM 657 O O . LEU A 1 83 ? -6.507 1.426 -1.377 1.00 98.44 83 LEU A O 1
ATOM 661 N N . VAL A 1 84 ? -4.339 1.480 -0.790 1.00 98.25 84 VAL A N 1
ATOM 662 C CA . VAL A 1 84 ? -3.893 2.354 -1.884 1.00 98.25 84 VAL A CA 1
ATOM 663 C C . VAL A 1 84 ? -2.938 1.573 -2.784 1.00 98.25 84 VAL A C 1
ATOM 665 O O . VAL A 1 84 ? -1.897 1.123 -2.309 1.00 98.25 84 VAL A O 1
ATOM 668 N N . ASP A 1 85 ? -3.278 1.396 -4.061 1.00 96.88 85 ASP A N 1
ATOM 669 C CA . ASP A 1 85 ? -2.459 0.649 -5.031 1.00 96.88 85 ASP A CA 1
ATOM 670 C C . ASP A 1 85 ? -2.675 1.191 -6.454 1.00 96.88 85 ASP A C 1
ATOM 672 O O . ASP A 1 85 ? -3.753 1.703 -6.763 1.00 96.88 85 ASP A O 1
ATOM 676 N N . ASP A 1 86 ? -1.653 1.119 -7.306 1.00 94.62 86 ASP A N 1
ATOM 677 C CA . ASP A 1 86 ? -1.706 1.521 -8.719 1.00 94.62 86 ASP A CA 1
ATOM 678 C C . ASP A 1 86 ? -1.954 0.343 -9.673 1.00 94.62 86 ASP A C 1
ATOM 680 O O . ASP A 1 86 ? -2.369 0.550 -10.814 1.00 94.62 86 ASP A O 1
ATOM 684 N N . ASP A 1 87 ? -1.735 -0.892 -9.216 1.00 94.38 87 ASP A N 1
ATOM 685 C CA . ASP A 1 87 ? -2.010 -2.093 -10.002 1.00 94.38 87 ASP A CA 1
ATOM 686 C C . ASP A 1 87 ? -3.517 -2.390 -9.990 1.00 94.38 87 ASP A C 1
ATOM 688 O O . ASP A 1 87 ? -4.072 -2.885 -9.006 1.00 94.38 87 ASP A O 1
ATOM 692 N N . GLU A 1 88 ? -4.185 -2.111 -11.112 1.00 95.19 88 GLU A N 1
ATOM 693 C CA . GLU A 1 88 ? -5.634 -2.289 -11.277 1.00 95.19 88 GLU A CA 1
ATOM 694 C C . GLU A 1 88 ? -6.096 -3.717 -10.920 1.00 95.19 88 GLU A C 1
ATOM 696 O O . GLU A 1 88 ? -7.163 -3.888 -10.334 1.00 95.19 88 GLU A O 1
ATOM 701 N N . LEU A 1 89 ? -5.276 -4.751 -11.166 1.00 96.19 89 LEU A N 1
ATOM 702 C CA . LEU A 1 89 ? -5.628 -6.132 -10.815 1.00 96.19 89 LEU A CA 1
ATOM 703 C C . LEU A 1 89 ? -5.578 -6.379 -9.303 1.00 96.19 89 LEU A C 1
ATOM 705 O O . LEU A 1 89 ? -6.313 -7.231 -8.803 1.00 96.19 89 LEU A O 1
ATOM 709 N N . VAL A 1 90 ? -4.706 -5.673 -8.576 1.00 97.38 90 VAL A N 1
ATOM 710 C CA . VAL A 1 90 ? -4.682 -5.686 -7.105 1.00 97.38 90 VAL A CA 1
ATOM 711 C C . VAL A 1 90 ? -5.928 -4.993 -6.567 1.00 97.38 90 VAL A C 1
ATOM 713 O O . VAL A 1 90 ? -6.576 -5.533 -5.670 1.00 97.38 90 VAL A O 1
ATOM 716 N N . CYS A 1 91 ? -6.276 -3.833 -7.128 1.00 98.06 91 CYS A N 1
ATOM 717 C CA . CYS A 1 91 ? -7.466 -3.077 -6.751 1.00 98.06 91 CYS A CA 1
ATOM 718 C C . CYS A 1 91 ? -8.743 -3.904 -6.945 1.00 98.06 91 CYS A C 1
ATOM 720 O O . CYS A 1 91 ? -9.507 -4.067 -5.997 1.00 98.06 91 CYS A O 1
ATOM 722 N N . ASP A 1 92 ? -8.924 -4.515 -8.118 1.00 98.25 92 ASP A N 1
ATOM 723 C CA . ASP A 1 92 ? -10.088 -5.353 -8.427 1.00 98.25 92 ASP A CA 1
ATOM 724 C C . ASP A 1 92 ? -10.200 -6.577 -7.500 1.00 98.25 92 ASP A C 1
ATOM 726 O O . ASP A 1 92 ? -11.295 -7.001 -7.126 1.00 98.25 92 ASP A O 1
ATOM 730 N N . ASP A 1 93 ? -9.071 -7.209 -7.163 1.00 98.19 93 ASP A N 1
ATOM 731 C CA . ASP A 1 93 ? -9.018 -8.343 -6.233 1.00 98.19 93 ASP A CA 1
ATOM 732 C C . ASP A 1 93 ? -9.383 -7.917 -4.797 1.00 98.19 93 ASP A C 1
ATOM 734 O O . ASP A 1 93 ? -10.054 -8.668 -4.081 1.00 98.19 93 ASP A O 1
ATOM 738 N N . ALA A 1 94 ? -8.949 -6.729 -4.368 1.00 98.31 94 ALA A N 1
ATOM 739 C CA . ALA A 1 94 ? -9.213 -6.192 -3.036 1.00 98.31 94 ALA A CA 1
ATOM 740 C C . ALA A 1 94 ? -10.665 -5.712 -2.878 1.00 98.31 94 ALA A C 1
ATOM 742 O O . ALA A 1 94 ? -11.312 -6.080 -1.897 1.00 98.31 94 ALA A O 1
ATOM 743 N N . GLU A 1 95 ? -11.212 -4.990 -3.858 1.00 98.62 95 GLU A N 1
ATOM 744 C CA . GLU A 1 95 ? -12.624 -4.582 -3.869 1.00 98.62 95 GLU A CA 1
ATOM 745 C C . GLU A 1 95 ? -13.549 -5.806 -3.834 1.00 98.62 95 GLU A C 1
ATOM 747 O O . GLU A 1 95 ? -14.451 -5.884 -3.001 1.00 98.62 95 GLU A O 1
ATOM 752 N N . ARG A 1 96 ? -13.271 -6.837 -4.650 1.00 98.44 96 ARG A N 1
ATOM 753 C CA . ARG A 1 96 ? -14.018 -8.112 -4.604 1.00 98.44 96 ARG A CA 1
ATOM 754 C C . ARG A 1 96 ? -13.902 -8.842 -3.269 1.00 98.44 96 ARG A C 1
ATOM 756 O O . ARG A 1 96 ? -14.761 -9.657 -2.944 1.00 98.44 96 ARG A O 1
ATOM 763 N N . ALA A 1 97 ? -12.839 -8.592 -2.510 1.00 97.81 97 ALA A N 1
ATOM 764 C CA . ALA A 1 97 ? -12.663 -9.126 -1.166 1.00 97.81 97 ALA A CA 1
ATOM 765 C C . ALA A 1 97 ? -13.284 -8.236 -0.071 1.00 97.81 97 ALA A C 1
ATOM 767 O O . ALA A 1 97 ? -13.139 -8.568 1.104 1.00 97.81 97 ALA A O 1
ATOM 768 N N . GLY A 1 98 ? -13.981 -7.156 -0.443 1.00 98.19 98 GLY A N 1
ATOM 769 C CA . GLY A 1 98 ? -14.707 -6.272 0.469 1.00 98.19 98 GLY A CA 1
ATOM 770 C C . GLY A 1 98 ? -13.873 -5.137 1.064 1.00 98.19 98 GLY A C 1
ATOM 771 O O . GLY A 1 98 ? -14.299 -4.534 2.044 1.00 98.19 98 GLY A O 1
ATOM 772 N N . PHE A 1 99 ? -12.690 -4.848 0.515 1.00 98.56 99 PHE A N 1
ATOM 773 C CA . PHE A 1 99 ? -11.860 -3.739 0.986 1.00 98.56 99 PHE A CA 1
ATOM 774 C C . PHE A 1 99 ? -12.216 -2.430 0.286 1.00 98.56 99 PHE A C 1
ATOM 776 O O . PHE A 1 99 ? -12.418 -2.398 -0.927 1.00 98.56 99 PHE A O 1
ATOM 783 N N . THR A 1 100 ? -12.191 -1.331 1.040 1.00 98.50 100 THR A N 1
ATOM 784 C CA . THR A 1 100 ? -12.152 0.017 0.469 1.00 98.50 100 THR A CA 1
ATOM 785 C C . THR A 1 100 ? -10.821 0.215 -0.249 1.00 98.50 100 THR A C 1
ATOM 787 O O . THR A 1 100 ? -9.755 0.029 0.347 1.00 98.50 100 THR A O 1
ATOM 790 N N . VAL A 1 101 ? -10.871 0.612 -1.519 1.00 98.56 101 VAL A N 1
ATOM 791 C CA . VAL A 1 101 ? -9.683 0.827 -2.349 1.00 98.56 101 VAL A CA 1
ATOM 792 C C . VAL A 1 101 ? -9.653 2.253 -2.874 1.00 98.56 101 VAL A C 1
ATOM 794 O O . VAL A 1 101 ? -10.644 2.773 -3.379 1.00 98.56 101 VAL A O 1
ATOM 797 N N . LEU A 1 102 ? -8.479 2.870 -2.795 1.00 98.19 102 LEU A N 1
ATOM 798 C CA . LEU A 1 102 ? -8.157 4.110 -3.478 1.00 98.19 102 LEU A CA 1
ATOM 799 C C . LEU A 1 102 ? -7.121 3.801 -4.562 1.00 98.19 102 LEU A C 1
ATOM 801 O O . LEU A 1 102 ? -5.971 3.470 -4.278 1.00 98.19 102 LEU A O 1
ATOM 805 N N . ARG A 1 103 ? -7.545 3.884 -5.825 1.00 97.56 103 ARG A N 1
ATOM 806 C CA . ARG A 1 103 ? -6.694 3.567 -6.979 1.00 97.56 103 ARG A CA 1
ATOM 807 C C . ARG A 1 103 ? -5.715 4.712 -7.231 1.00 97.56 103 ARG A C 1
ATOM 809 O O . ARG A 1 103 ? -6.134 5.833 -7.527 1.00 97.56 103 ARG A O 1
ATOM 816 N N . ALA A 1 104 ? -4.417 4.439 -7.139 1.00 95.94 104 ALA A N 1
ATOM 817 C CA . ALA A 1 104 ? -3.343 5.424 -7.243 1.00 95.94 104 ALA A CA 1
ATOM 818 C C . ALA A 1 104 ? -3.057 5.837 -8.699 1.00 95.94 104 ALA A C 1
ATOM 820 O O . ALA A 1 104 ? -1.942 5.710 -9.201 1.00 95.94 104 ALA A O 1
ATOM 821 N N . ARG A 1 105 ? -4.069 6.367 -9.399 1.00 92.12 105 ARG A N 1
ATOM 822 C CA . ARG A 1 105 ? -4.007 6.711 -10.836 1.00 92.12 105 ARG A CA 1
ATOM 823 C C . ARG A 1 105 ? -2.931 7.749 -11.187 1.00 92.12 105 ARG A C 1
ATOM 825 O O . ARG A 1 105 ? -2.537 7.859 -12.346 1.00 92.12 105 ARG A O 1
ATOM 832 N N . TRP A 1 106 ? -2.431 8.500 -10.203 1.00 89.56 106 TRP A N 1
ATOM 833 C CA . TRP A 1 106 ? -1.296 9.413 -10.385 1.00 89.56 106 TRP A CA 1
ATOM 834 C C . TRP A 1 106 ? 0.009 8.675 -10.724 1.00 89.56 106 TRP A C 1
ATOM 836 O O . TRP A 1 106 ? 0.873 9.252 -11.382 1.00 89.56 106 TRP A O 1
ATOM 846 N N . ALA A 1 107 ? 0.142 7.396 -10.358 1.00 80.44 107 ALA A N 1
ATOM 847 C CA . ALA A 1 107 ? 1.291 6.576 -10.732 1.00 80.44 107 ALA A CA 1
ATOM 848 C C . ALA A 1 107 ? 1.351 6.315 -12.242 1.00 80.44 107 ALA A C 1
ATOM 850 O O . ALA A 1 107 ? 2.406 6.508 -12.845 1.00 80.44 107 ALA A O 1
ATOM 851 N N . ALA A 1 108 ? 0.218 5.976 -12.867 1.00 75.31 108 ALA A N 1
ATOM 852 C CA . ALA A 1 108 ? 0.134 5.788 -14.317 1.00 75.31 108 ALA A CA 1
ATOM 853 C C . ALA A 1 108 ? 0.478 7.083 -15.070 1.00 75.31 108 ALA A C 1
ATOM 855 O O . ALA A 1 108 ? 1.343 7.081 -15.943 1.00 75.31 108 ALA A O 1
ATOM 856 N N . ARG A 1 109 ? -0.104 8.214 -14.647 1.00 73.81 109 ARG A N 1
ATOM 857 C CA . ARG A 1 109 ? 0.198 9.535 -15.222 1.00 73.81 109 ARG A CA 1
ATOM 858 C C . ARG A 1 109 ? 1.681 9.894 -15.092 1.00 73.81 109 ARG A C 1
ATOM 860 O O . ARG A 1 109 ? 2.271 10.433 -16.021 1.00 73.81 109 ARG A O 1
ATOM 867 N N . SER A 1 110 ? 2.298 9.600 -13.946 1.00 69.12 110 SER A N 1
ATOM 868 C CA . SER A 1 110 ? 3.727 9.853 -13.741 1.00 69.12 110 SER A CA 1
ATOM 869 C C . SER A 1 110 ? 4.604 8.957 -14.620 1.00 69.12 110 SER A C 1
ATOM 871 O O . SER A 1 110 ? 5.586 9.438 -15.180 1.00 69.12 110 SER A O 1
ATOM 873 N N . ALA A 1 111 ? 4.238 7.683 -14.796 1.00 67.94 111 ALA A N 1
ATOM 874 C CA . ALA A 1 111 ? 4.939 6.778 -15.702 1.00 67.94 111 ALA A CA 1
ATOM 875 C C . ALA A 1 111 ? 4.857 7.260 -17.162 1.00 67.94 111 ALA A C 1
ATOM 877 O O . ALA A 1 111 ? 5.875 7.287 -17.849 1.00 67.94 111 ALA A O 1
ATOM 878 N N . GLU A 1 112 ? 3.684 7.707 -17.614 1.00 68.50 112 GLU A N 1
ATOM 879 C CA . GLU A 1 112 ? 3.495 8.295 -18.948 1.00 68.50 112 GLU A CA 1
ATOM 880 C C . GLU A 1 112 ? 4.337 9.564 -19.143 1.00 68.50 112 GLU A C 1
ATOM 882 O O . GLU A 1 112 ? 5.035 9.689 -20.150 1.00 68.50 112 GLU A O 1
ATOM 887 N N . LEU A 1 113 ? 4.338 10.474 -18.161 1.00 64.25 113 LEU A N 1
ATOM 888 C CA . LEU A 1 113 ? 5.150 11.696 -18.188 1.00 64.25 113 LEU A CA 1
ATOM 889 C C . LEU A 1 113 ? 6.653 11.394 -18.247 1.00 64.25 113 LEU A C 1
ATOM 891 O O . LEU A 1 113 ? 7.369 12.029 -19.018 1.00 64.25 113 LEU A O 1
ATOM 895 N N . ARG A 1 114 ? 7.134 10.405 -17.482 1.00 60.41 114 ARG A N 1
ATOM 896 C CA . ARG A 1 114 ? 8.540 9.968 -17.537 1.00 60.41 114 ARG A CA 1
ATOM 897 C C . ARG A 1 114 ? 8.900 9.409 -18.911 1.00 60.41 114 ARG A C 1
ATOM 899 O O . ARG A 1 114 ? 9.922 9.790 -19.470 1.00 60.41 114 ARG A O 1
ATOM 906 N N . VAL A 1 115 ? 8.043 8.565 -19.492 1.00 66.88 115 VAL A N 1
ATOM 907 C CA . VAL A 1 115 ? 8.258 8.020 -20.844 1.00 66.88 115 VAL A CA 1
ATOM 908 C C . VAL A 1 115 ? 8.273 9.129 -21.901 1.00 66.88 115 VAL A C 1
ATOM 910 O O . VAL A 1 115 ? 9.067 9.055 -22.838 1.00 66.88 115 VAL A O 1
ATOM 913 N N . ALA A 1 116 ? 7.434 10.160 -21.766 1.00 55.81 116 ALA A N 1
ATOM 914 C CA . ALA A 1 116 ? 7.452 11.319 -22.658 1.00 55.81 116 ALA A CA 1
ATOM 915 C C . ALA A 1 116 ? 8.768 12.113 -22.538 1.00 55.81 116 ALA A C 1
ATOM 917 O O . ALA A 1 116 ? 9.428 12.357 -23.546 1.00 55.81 116 ALA A O 1
ATOM 918 N N . GLN A 1 117 ? 9.211 12.412 -21.313 1.00 59.72 117 GLN A N 1
ATOM 919 C CA . GLN A 1 117 ? 10.457 13.145 -21.049 1.00 59.72 117 GLN A CA 1
ATOM 920 C C . GLN A 1 117 ? 11.714 12.385 -21.513 1.00 59.72 117 GLN A C 1
ATOM 922 O O . GLN A 1 117 ? 12.633 12.987 -22.063 1.00 59.72 117 GLN A O 1
ATOM 927 N N . GLU A 1 118 ? 11.758 11.057 -21.360 1.00 63.94 118 GLU A N 1
ATOM 928 C CA . GLU A 1 118 ? 12.863 10.219 -21.858 1.00 63.94 118 GLU A CA 1
ATOM 929 C C . GLU A 1 118 ? 12.921 10.132 -23.393 1.00 63.94 118 GLU A C 1
ATOM 931 O O . GLU A 1 118 ? 13.985 9.866 -23.961 1.00 63.94 118 GLU A O 1
ATOM 936 N N . ARG A 1 119 ? 11.784 10.314 -24.076 1.00 58.34 119 ARG A N 1
ATOM 937 C CA . ARG A 1 119 ? 11.715 10.352 -25.544 1.00 58.34 119 ARG A CA 1
ATOM 938 C C . ARG A 1 119 ? 12.145 11.707 -26.097 1.00 58.34 119 ARG A C 1
ATOM 940 O O . ARG A 1 119 ? 12.833 11.731 -27.109 1.00 58.34 119 ARG A O 1
ATOM 947 N N . GLU A 1 120 ? 11.787 12.797 -25.426 1.00 54.44 120 GLU A N 1
ATOM 948 C CA . GLU A 1 120 ? 12.161 14.162 -25.823 1.00 54.44 120 GLU A CA 1
ATOM 949 C C . GLU A 1 120 ? 13.610 14.522 -25.447 1.00 54.44 120 GLU A C 1
ATOM 951 O O . GLU A 1 120 ? 14.236 15.325 -26.126 1.00 54.44 120 GLU A O 1
ATOM 956 N N . GLY A 1 121 ? 14.186 13.891 -24.417 1.00 47.16 121 GLY A N 1
ATOM 957 C CA . GLY A 1 121 ? 15.580 14.100 -23.998 1.00 47.16 121 GLY A CA 1
ATOM 958 C C . GLY A 1 121 ? 16.643 13.333 -24.801 1.00 47.16 121 GLY A C 1
ATOM 959 O O . GLY A 1 121 ? 17.821 13.395 -24.452 1.00 47.16 121 GLY A O 1
ATOM 960 N N . ARG A 1 122 ? 16.257 12.581 -25.844 1.00 43.38 122 ARG A N 1
ATOM 961 C CA . ARG A 1 122 ? 17.181 11.960 -26.813 1.00 43.38 122 ARG A CA 1
ATOM 962 C C . ARG A 1 122 ? 17.112 12.675 -28.169 1.00 43.38 122 ARG A C 1
ATOM 964 O O . ARG A 1 122 ? 16.699 12.078 -29.158 1.00 43.38 122 ARG A O 1
ATOM 971 N N . THR A 1 123 ? 17.547 13.927 -28.208 1.00 43.03 123 THR A N 1
ATOM 972 C CA . THR A 1 123 ? 17.996 14.655 -29.412 1.00 43.03 123 THR A CA 1
ATOM 973 C C . THR A 1 123 ? 19.096 15.610 -28.995 1.00 43.03 123 THR A C 1
ATOM 975 O O . THR A 1 123 ? 20.094 15.706 -29.736 1.00 43.03 123 THR A O 1
#

Sequence (123 aa):
AAPHDPPLAEGVALVRESAKECQIVYLTGRPERCRRDTLDWLAAHGLPEGAVHMRGNADRRPARRTKLEILRRLARTREVRVLVDDDELVCDDAERAGFTVLRARWAARSAELRVAQEREGRT

pLDDT: mean 89.53, std 14.72, range [41.09, 98.62]

Secondary structure (DSSP, 8-state):
--TTPPPPHHHHHHHHHHTTTS-EEEEEEEEGGGHHHHHHHHHHTTPPPEEEEEE-TT--S-HHHHHHHHHHHHTTTS----EEES-HHHHHHHHHTT--EEE-HHHHHHHHHHHHHHHHT--

Foldseek 3Di:
DPLPDDDDPVVQVVQVVCVVPDADAAADQAEPVCVVSVVVSCVVNPGDDHHYDYHHPPDPDPSLVSRLVVVVVCVVPDDDQEDEEQPVVSQVSQVVVVGHYDHPVVVVVVVVVVVVVVVVVPD

Radius of gyration: 15.37 Å; chains: 1; bounding box: 33×33×43 Å